Protein AF-A0A4Y4K262-F1 (afdb_monomer)

Secondary structure (DSSP, 8-state):
----PPPPPPPS-----------------EEEEETTEEEE---SSHHHIIIIIGGGSTTTTT---EEEE----TT-TT---

pLDDT: mean 70.32, std 21.54, range [37.19, 95.69]

Mean predicted aligned error: 16.49 Å

Sequence (81 aa):
MSDRALSPRRPWWGLGGETRGEQRGTAVPGVVQANDTVGVWRADDEAALREKVLGSLPMRPWATAVITAMQSHPNDPGQTG

Solvent-accessible surface area (backbone atoms only — not comparable to full-atom values): 5775 Å² total; per-residue (Å²): 142,87,84,85,84,82,80,84,84,79,84,90,85,82,87,83,86,90,78,94,70,92,85,87,86,84,79,55,46,33,39,31,46,32,99,90,48,79,49,82,55,88,58,97,44,74,65,52,32,50,57,66,54,46,55,66,39,94,57,42,93,80,53,59,73,50,75,43,67,38,66,92,56,99,79,51,87,84,72,86,122

Nearest PDB structures (foldseek):
  2hdp-assembly1_B  TM=3.791E-01  e=6.985E+00  Homo sapiens

Radius of gyration: 20.39 Å; Cα contacts (8 Å, |Δi|>4): 69; chains: 1; bounding box: 55×28×54 Å

Structure (mmCIF, N/CA/C/O backbone):
data_AF-A0A4Y4K262-F1
#
_entry.id   AF-A0A4Y4K262-F1
#
loop_
_atom_site.group_PDB
_atom_site.id
_atom_site.type_symbol
_atom_site.label_atom_id
_atom_site.label_alt_id
_atom_site.label_comp_id
_atom_site.label_asym_id
_atom_site.label_entity_id
_atom_site.label_seq_id
_atom_site.pdbx_PDB_ins_code
_atom_site.Cartn_x
_atom_site.Cartn_y
_atom_site.Cartn_z
_atom_site.occupancy
_atom_site.B_iso_or_equiv
_atom_site.auth_seq_id
_atom_site.auth_comp_id
_atom_site.auth_asym_id
_atom_site.auth_atom_id
_atom_site.pdbx_PDB_model_num
ATOM 1 N N . MET A 1 1 ? 49.826 -0.486 -32.961 1.00 46.62 1 MET A N 1
ATOM 2 C CA . MET A 1 1 ? 48.351 -0.425 -33.061 1.00 46.62 1 MET A CA 1
ATOM 3 C C . MET A 1 1 ? 47.792 -1.535 -32.187 1.00 46.62 1 MET A C 1
ATOM 5 O O . MET A 1 1 ? 48.300 -2.636 -32.332 1.00 46.62 1 MET A O 1
ATOM 9 N N . SER A 1 2 ? 46.889 -1.183 -31.260 1.00 38.75 2 SER A N 1
ATOM 10 C CA . SER A 1 2 ? 46.072 -1.996 -30.320 1.00 38.75 2 SER A CA 1
ATOM 11 C C . SER A 1 2 ? 46.016 -1.222 -28.992 1.00 38.75 2 SER A C 1
ATOM 13 O O . SER A 1 2 ? 47.004 -1.174 -28.269 1.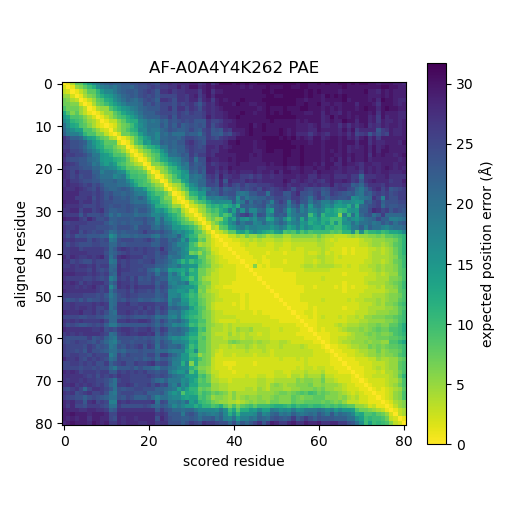00 38.75 2 SER A O 1
ATOM 15 N N . ASP A 1 3 ? 45.112 -0.257 -28.842 1.00 37.72 3 ASP A N 1
ATOM 16 C CA . ASP A 1 3 ? 43.686 -0.353 -28.457 1.00 37.72 3 ASP A CA 1
ATOM 17 C C . ASP A 1 3 ? 43.454 -0.531 -26.934 1.00 37.72 3 ASP A C 1
ATOM 19 O O . ASP A 1 3 ? 43.482 -1.617 -26.368 1.00 37.72 3 ASP A O 1
ATOM 23 N N . ARG A 1 4 ? 43.360 0.643 -26.290 1.00 42.34 4 ARG A N 1
ATOM 24 C CA . ARG A 1 4 ? 42.546 1.094 -25.143 1.00 42.34 4 ARG A CA 1
ATOM 25 C C . ARG A 1 4 ? 42.023 0.060 -24.117 1.00 42.34 4 ARG A C 1
ATOM 27 O O . ARG A 1 4 ? 40.909 -0.437 -24.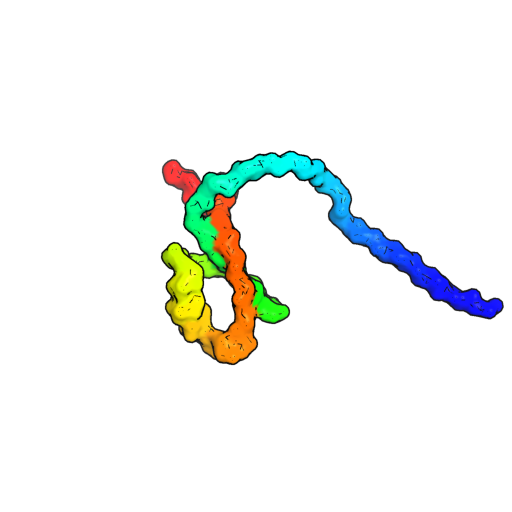221 1.00 42.34 4 ARG A O 1
ATOM 34 N N . ALA A 1 5 ? 42.729 -0.082 -22.992 1.00 46.03 5 ALA A N 1
ATOM 35 C CA . ALA A 1 5 ? 42.147 -0.612 -21.753 1.00 46.03 5 ALA A CA 1
ATOM 36 C C . ALA A 1 5 ? 41.286 0.462 -21.046 1.00 46.03 5 ALA A C 1
ATOM 38 O O . ALA A 1 5 ? 41.749 1.581 -20.811 1.00 46.03 5 ALA A O 1
ATOM 39 N N . LEU A 1 6 ? 40.029 0.142 -20.711 1.00 46.81 6 LEU A N 1
ATOM 40 C CA . LEU A 1 6 ? 39.156 0.988 -19.886 1.00 46.81 6 LEU A CA 1
ATOM 41 C C . LEU A 1 6 ? 39.608 0.965 -18.412 1.00 46.81 6 LEU A C 1
ATOM 43 O O . LEU A 1 6 ? 39.72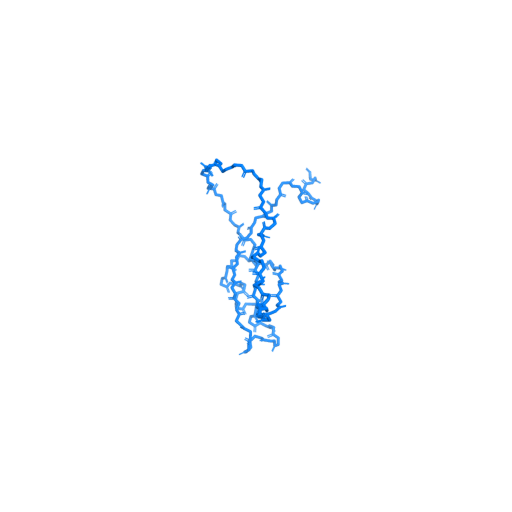6 -0.102 -17.815 1.00 46.81 6 LEU A O 1
ATOM 47 N N . SER A 1 7 ? 39.791 2.142 -17.804 1.00 52.47 7 SER A N 1
ATOM 48 C CA . SER A 1 7 ? 40.017 2.290 -16.357 1.00 52.47 7 SER A CA 1
ATOM 49 C C . SER A 1 7 ? 38.787 1.873 -15.532 1.00 52.47 7 SER A C 1
ATOM 51 O O . SER A 1 7 ? 37.666 2.247 -15.893 1.00 52.47 7 SER A O 1
ATOM 53 N N . PRO A 1 8 ? 38.960 1.193 -14.382 1.00 49.00 8 PRO A N 1
ATOM 54 C CA . PRO A 1 8 ? 37.852 0.863 -13.495 1.00 49.00 8 PRO A CA 1
ATOM 55 C C . PRO A 1 8 ? 37.342 2.112 -12.759 1.00 49.00 8 PRO A C 1
ATOM 57 O O . PRO A 1 8 ? 38.106 2.881 -12.171 1.00 49.00 8 PRO A O 1
ATOM 60 N N . ARG A 1 9 ? 36.021 2.313 -12.799 1.00 47.81 9 ARG A N 1
ATOM 61 C CA . ARG A 1 9 ? 35.303 3.381 -12.089 1.00 47.81 9 ARG A CA 1
ATOM 62 C C . ARG A 1 9 ? 35.288 3.096 -10.584 1.00 47.81 9 ARG A C 1
ATOM 64 O O . ARG A 1 9 ? 34.880 2.019 -10.162 1.00 47.81 9 ARG A O 1
ATOM 71 N N . ARG A 1 10 ? 35.716 4.070 -9.781 1.00 50.53 10 ARG A N 1
ATOM 72 C CA . ARG A 1 10 ? 35.660 4.030 -8.310 1.00 50.53 10 ARG A CA 1
ATOM 73 C C . ARG A 1 10 ? 34.225 4.308 -7.818 1.00 50.53 10 ARG A C 1
ATOM 75 O O . ARG A 1 10 ? 33.607 5.226 -8.358 1.00 50.53 10 ARG A O 1
ATOM 82 N N . PRO A 1 11 ? 33.696 3.578 -6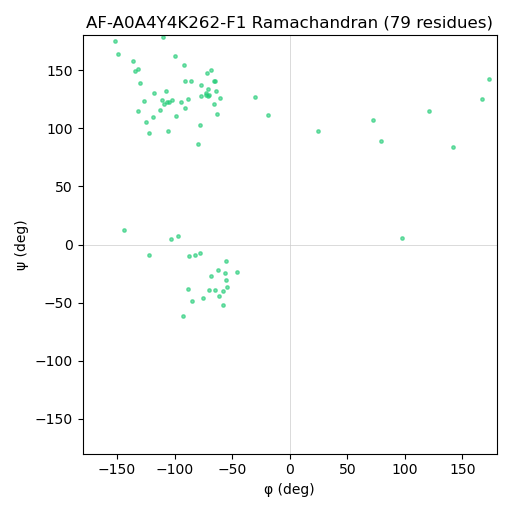.816 1.00 43.38 11 PRO A N 1
ATOM 83 C CA . PRO A 1 11 ? 32.437 3.930 -6.160 1.00 43.38 11 PRO A CA 1
ATOM 84 C C . PRO A 1 11 ? 32.606 5.176 -5.274 1.00 43.38 11 PRO A C 1
ATOM 86 O O . PRO A 1 11 ? 33.679 5.425 -4.726 1.00 43.38 11 PRO A O 1
ATOM 89 N N . TRP A 1 12 ? 31.543 5.975 -5.178 1.00 56.91 12 TRP A N 1
ATOM 90 C CA . TRP A 1 12 ? 31.548 7.355 -4.675 1.00 56.91 12 TRP A CA 1
ATOM 91 C C . TRP A 1 12 ? 31.155 7.506 -3.196 1.00 56.91 12 TRP A C 1
ATOM 93 O O . TRP A 1 12 ? 31.024 8.629 -2.720 1.00 56.91 12 TRP A O 1
ATOM 103 N N . TRP A 1 13 ? 30.993 6.414 -2.446 1.00 48.69 13 TRP A N 1
ATOM 104 C CA . TRP A 1 13 ? 30.777 6.467 -0.998 1.00 48.69 13 TRP A CA 1
ATOM 105 C C . TRP A 1 13 ? 32.049 6.038 -0.267 1.00 48.69 13 TRP A C 1
ATOM 107 O O . TRP A 1 13 ? 32.356 4.864 -0.083 1.00 48.69 13 TRP A O 1
ATOM 117 N N . GLY A 1 14 ? 32.817 7.027 0.156 1.00 38.75 14 GLY A N 1
ATOM 118 C CA . GLY A 1 14 ? 33.787 6.867 1.223 1.00 38.75 14 GLY A CA 1
ATOM 119 C C . GLY A 1 14 ? 33.574 8.026 2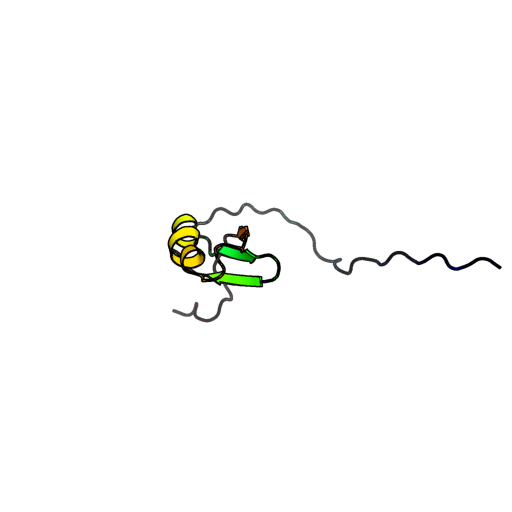.171 1.00 38.75 14 GLY A C 1
ATOM 120 O O . GLY A 1 14 ? 33.740 9.154 1.724 1.00 38.75 14 GLY A O 1
ATOM 121 N N . LEU A 1 15 ? 33.148 7.737 3.408 1.00 40.94 15 LEU A N 1
ATOM 122 C CA . LEU A 1 15 ? 33.408 8.475 4.656 1.00 40.94 15 LEU A CA 1
ATOM 123 C C . LEU A 1 15 ? 32.460 7.979 5.770 1.00 40.94 15 LEU A C 1
ATOM 125 O O . LEU A 1 15 ? 31.246 8.058 5.620 1.00 40.94 15 LEU A O 1
ATOM 129 N N . GLY A 1 16 ? 33.027 7.556 6.906 1.00 37.44 16 GLY A N 1
ATOM 130 C CA . GLY A 1 16 ? 32.344 7.563 8.211 1.00 37.44 16 GLY A CA 1
ATOM 131 C C . GLY A 1 16 ? 32.212 6.198 8.891 1.00 37.44 16 GLY A C 1
ATOM 132 O O . GLY A 1 16 ? 31.541 5.317 8.376 1.00 37.44 16 GLY A O 1
ATOM 133 N N . GLY A 1 17 ? 32.878 6.038 10.039 1.00 42.62 17 GLY A N 1
ATOM 134 C CA . GLY A 1 17 ? 33.035 4.790 10.794 1.00 42.62 17 GLY A CA 1
ATOM 135 C C . GLY A 1 17 ? 31.767 4.231 11.449 1.00 42.62 17 GLY A C 1
ATOM 136 O O . GLY A 1 17 ? 30.876 4.960 11.873 1.00 42.62 17 GLY A O 1
ATOM 137 N N . GLU A 1 18 ? 31.746 2.905 11.560 1.00 41.25 18 GLU A N 1
ATOM 138 C CA . GLU A 1 18 ? 30.686 2.108 12.168 1.00 41.25 18 GLU A CA 1
ATOM 139 C C . GLU A 1 18 ? 30.975 1.892 13.665 1.00 41.25 18 GLU A C 1
ATOM 141 O O . GLU A 1 18 ? 31.967 1.261 14.030 1.00 41.25 18 GLU A O 1
ATOM 146 N N . THR A 1 19 ? 30.104 2.394 14.545 1.00 41.47 19 THR A N 1
ATOM 147 C CA . THR A 1 19 ? 29.949 1.868 15.910 1.00 41.47 19 THR A CA 1
ATOM 148 C C . THR A 1 19 ? 28.570 1.230 16.029 1.00 41.47 19 THR A C 1
ATOM 150 O O . THR A 1 19 ? 27.528 1.868 15.892 1.00 41.47 19 THR A O 1
ATOM 153 N N . ARG A 1 20 ? 28.576 -0.086 16.245 1.00 40.88 20 ARG A N 1
ATOM 154 C CA . ARG A 1 20 ? 27.390 -0.932 16.372 1.00 40.88 20 ARG A CA 1
ATOM 155 C C . ARG A 1 20 ? 26.781 -0.760 17.765 1.00 40.88 20 ARG A C 1
ATOM 157 O O . ARG A 1 20 ? 27.296 -1.318 18.728 1.00 40.88 20 ARG A O 1
ATOM 164 N N . GLY A 1 21 ? 25.697 0.005 17.859 1.00 37.19 21 GLY A N 1
ATOM 165 C CA . GLY A 1 21 ? 24.848 0.101 19.046 1.00 37.19 21 GLY A CA 1
ATOM 166 C C . GLY A 1 21 ? 23.518 -0.624 18.835 1.00 37.19 21 GLY A C 1
ATOM 167 O O . GLY A 1 21 ? 22.805 -0.334 17.881 1.00 37.19 21 GLY A O 1
ATOM 168 N N . GLU A 1 22 ? 23.239 -1.580 19.721 1.00 58.19 22 GLU A N 1
ATOM 169 C CA . GLU A 1 22 ? 21.958 -2.246 20.008 1.00 58.19 22 GLU A CA 1
ATOM 170 C C . GLU A 1 22 ? 20.727 -1.346 19.767 1.00 58.19 22 GLU A C 1
ATOM 172 O O . GLU A 1 22 ? 20.634 -0.258 20.330 1.00 58.19 22 GLU A O 1
ATOM 177 N N . GLN A 1 23 ? 19.756 -1.819 18.976 1.00 46.75 23 GLN A N 1
ATOM 178 C CA . GLN A 1 23 ? 18.474 -1.139 18.755 1.00 46.75 23 GLN A CA 1
ATOM 179 C C . GLN A 1 23 ? 17.320 -2.092 19.089 1.00 46.75 23 GLN A C 1
ATOM 181 O O . GLN A 1 23 ? 17.018 -3.022 18.341 1.00 46.75 23 GLN A O 1
ATOM 186 N N . ARG A 1 24 ? 16.677 -1.853 20.236 1.00 48.53 24 ARG A N 1
ATOM 187 C CA . ARG A 1 24 ? 15.397 -2.447 20.646 1.00 48.53 24 ARG A CA 1
ATOM 188 C C . ARG A 1 24 ? 14.336 -1.345 20.597 1.00 48.53 24 ARG A C 1
ATOM 190 O O . ARG A 1 24 ? 14.483 -0.359 21.309 1.00 48.53 24 ARG A O 1
ATOM 197 N N . GLY A 1 25 ? 13.274 -1.506 19.804 1.00 42.75 25 GLY A N 1
ATOM 198 C CA . GLY A 1 25 ? 12.152 -0.555 19.770 1.00 42.75 25 GLY A CA 1
ATOM 199 C C . GLY A 1 25 ? 11.111 -0.840 18.680 1.00 42.75 25 GLY A C 1
ATOM 200 O O . GLY A 1 25 ? 11.451 -1.297 17.596 1.00 42.75 25 GLY A O 1
ATOM 201 N N . THR A 1 26 ? 9.843 -0.615 19.020 1.00 55.34 26 THR A N 1
ATOM 202 C CA . THR A 1 26 ? 8.602 -1.183 18.458 1.00 55.34 26 THR A CA 1
ATOM 203 C C . THR A 1 26 ? 7.975 -0.351 17.317 1.00 55.34 26 THR A C 1
ATOM 205 O O . THR A 1 26 ? 8.118 0.862 17.305 1.00 55.34 26 THR A O 1
ATOM 208 N N . ALA A 1 27 ? 7.206 -1.027 16.438 1.00 45.56 27 ALA A N 1
ATOM 209 C CA . ALA A 1 27 ? 6.251 -0.555 15.401 1.00 45.56 27 ALA A CA 1
ATOM 210 C C . ALA A 1 27 ? 6.804 0.105 14.127 1.00 45.56 27 ALA A C 1
ATOM 212 O O . ALA A 1 27 ? 7.215 1.253 14.146 1.00 45.56 27 ALA A O 1
ATOM 213 N N . VAL A 1 28 ? 6.736 -0.604 12.995 1.00 48.78 28 VAL A N 1
ATOM 214 C CA . VAL A 1 28 ? 7.576 -0.304 11.839 1.00 48.78 28 VAL A CA 1
ATOM 215 C C . VAL A 1 28 ? 6.850 0.099 10.522 1.00 48.78 28 VAL A C 1
ATOM 217 O O . VAL A 1 28 ? 6.255 -0.768 9.887 1.00 48.78 28 VAL A O 1
ATOM 220 N N . PRO A 1 29 ? 6.890 1.357 10.027 1.00 48.91 29 PRO A N 1
ATOM 221 C CA . PRO A 1 29 ? 6.353 1.722 8.696 1.00 48.91 29 PRO A CA 1
ATOM 222 C C . PRO A 1 29 ? 7.025 1.070 7.462 1.00 48.91 29 PRO A C 1
ATOM 224 O O . PRO A 1 29 ? 8.133 1.402 7.110 1.00 48.91 29 PRO A O 1
ATOM 227 N N . GLY A 1 30 ? 6.369 0.186 6.714 1.00 53.78 30 GLY A N 1
ATOM 228 C CA . GLY A 1 30 ? 6.969 -0.468 5.534 1.00 53.78 30 GLY A CA 1
ATOM 229 C C . GLY A 1 30 ? 7.314 0.451 4.338 1.00 53.78 30 GLY A C 1
ATOM 230 O O . GLY A 1 30 ? 6.396 1.006 3.740 1.00 53.78 30 GLY A O 1
ATOM 231 N N . VAL A 1 31 ? 8.576 0.526 3.887 1.00 55.84 31 VAL A N 1
ATOM 232 C CA . VAL A 1 31 ? 8.916 0.836 2.483 1.00 55.84 31 VAL A CA 1
ATOM 233 C C . VAL A 1 31 ? 8.508 -0.357 1.648 1.00 55.84 31 VAL A C 1
ATOM 235 O O . VAL A 1 31 ? 8.932 -1.471 1.947 1.00 55.84 31 VAL A O 1
ATOM 238 N N . VAL A 1 32 ? 7.750 -0.130 0.580 1.00 55.66 32 VAL A N 1
ATOM 239 C CA . VAL A 1 32 ? 7.573 -1.155 -0.445 1.00 55.66 32 VAL A CA 1
ATOM 240 C C . VAL A 1 32 ? 8.372 -0.826 -1.679 1.00 55.66 32 VAL A C 1
ATOM 242 O O . VAL A 1 32 ? 8.166 0.223 -2.285 1.00 55.66 32 VAL A O 1
ATOM 245 N N . GLN A 1 33 ? 9.251 -1.751 -2.055 1.00 53.38 33 GLN A N 1
ATOM 246 C CA . GLN A 1 33 ? 9.877 -1.764 -3.367 1.00 53.38 33 GLN A CA 1
ATOM 247 C C . GLN A 1 33 ? 9.125 -2.764 -4.250 1.00 53.38 33 GLN A C 1
ATOM 249 O O . GLN A 1 33 ? 9.168 -3.972 -4.005 1.00 53.38 33 GLN A O 1
ATOM 254 N N . ALA A 1 34 ? 8.407 -2.245 -5.244 1.00 58.34 34 ALA A N 1
ATOM 255 C CA . ALA A 1 34 ? 8.011 -3.002 -6.425 1.00 58.34 34 ALA A CA 1
ATOM 256 C C . ALA A 1 34 ? 8.969 -2.646 -7.566 1.00 58.34 34 ALA A C 1
ATOM 258 O O . ALA A 1 34 ? 9.679 -1.651 -7.470 1.00 58.34 34 ALA A O 1
ATOM 259 N N . ASN A 1 35 ? 9.016 -3.479 -8.606 1.00 64.56 35 ASN A N 1
ATOM 260 C CA . ASN A 1 35 ? 10.127 -3.601 -9.562 1.00 64.56 35 ASN A CA 1
ATOM 261 C C . ASN A 1 35 ? 10.710 -2.277 -10.111 1.00 64.56 35 ASN A C 1
ATOM 263 O O . ASN A 1 35 ? 11.888 -2.273 -10.439 1.00 64.56 35 ASN A O 1
ATOM 267 N N . ASP A 1 36 ? 9.948 -1.173 -10.115 1.00 72.75 36 ASP A N 1
ATOM 268 C CA . ASP A 1 36 ? 10.423 0.185 -10.432 1.00 72.75 36 ASP A CA 1
ATOM 269 C C . ASP A 1 36 ? 9.748 1.304 -9.600 1.00 72.75 36 ASP A C 1
ATOM 271 O O . ASP A 1 36 ? 9.845 2.487 -9.934 1.00 72.75 36 ASP A O 1
ATOM 275 N N . THR A 1 37 ? 9.024 0.967 -8.526 1.00 77.50 37 THR A N 1
ATOM 276 C CA . THR A 1 37 ? 8.280 1.943 -7.712 1.00 77.50 37 THR A CA 1
ATOM 277 C C . THR A 1 37 ? 8.581 1.793 -6.228 1.00 77.50 37 THR A C 1
ATOM 279 O O . THR A 1 37 ? 8.676 0.688 -5.691 1.00 77.50 37 THR A O 1
ATOM 282 N N . VAL A 1 38 ? 8.720 2.940 -5.558 1.00 88.19 38 VAL A N 1
ATOM 283 C CA . VAL A 1 38 ? 8.869 3.026 -4.106 1.00 88.19 38 VAL A CA 1
ATOM 284 C C . VAL A 1 38 ? 7.698 3.804 -3.520 1.00 88.19 38 VAL A C 1
ATOM 286 O O . VAL A 1 38 ? 7.349 4.879 -4.009 1.00 88.19 38 VAL A O 1
ATOM 289 N N . GLY A 1 39 ? 7.073 3.241 -2.489 1.00 88.69 39 GLY A N 1
ATOM 290 C CA . GLY A 1 39 ? 5.951 3.850 -1.779 1.00 88.69 39 GLY A CA 1
ATOM 291 C C . GLY A 1 39 ? 6.120 3.755 -0.266 1.00 88.69 39 GLY A C 1
ATOM 292 O O . GLY A 1 39 ? 6.715 2.801 0.238 1.00 88.69 39 GLY A O 1
ATOM 293 N N . VAL A 1 40 ? 5.578 4.747 0.445 1.00 91.75 40 VAL A N 1
ATOM 294 C CA . VAL A 1 40 ? 5.461 4.754 1.909 1.00 91.75 40 VAL A CA 1
ATOM 295 C C . VAL A 1 40 ? 3.985 4.637 2.265 1.00 91.75 40 VAL A C 1
ATOM 297 O O . VAL A 1 40 ? 3.167 5.444 1.818 1.00 91.75 40 VAL A O 1
ATOM 300 N N . TRP A 1 41 ? 3.645 3.635 3.071 1.00 92.19 41 TRP A N 1
ATOM 301 C CA . TRP A 1 41 ? 2.270 3.341 3.471 1.00 92.19 41 TRP A CA 1
ATOM 302 C C . TRP A 1 41 ? 2.166 3.128 4.981 1.00 92.19 41 TRP A C 1
ATOM 304 O O . TRP A 1 41 ? 3.112 2.680 5.627 1.00 92.19 41 TRP A O 1
ATOM 314 N N . ARG A 1 42 ? 0.994 3.437 5.547 1.00 93.06 42 ARG A N 1
ATOM 315 C CA . ARG A 1 42 ? 0.668 3.193 6.959 1.00 93.06 42 ARG A CA 1
ATOM 316 C C . ARG A 1 42 ? -0.323 2.031 7.061 1.00 93.06 42 ARG A C 1
ATOM 318 O O . ARG A 1 42 ? -1.347 2.044 6.384 1.00 93.06 42 ARG A O 1
ATOM 325 N N . ALA A 1 43 ? -0.039 1.082 7.945 1.00 94.12 43 ALA A N 1
ATOM 326 C CA . ALA A 1 43 ? -0.947 0.024 8.378 1.00 94.12 43 ALA A CA 1
ATOM 327 C C . ALA A 1 43 ? -0.624 -0.351 9.833 1.00 94.12 43 ALA A C 1
ATOM 329 O O . ALA A 1 43 ? 0.453 -0.006 10.319 1.00 94.12 43 ALA A O 1
ATOM 330 N N . ASP A 1 44 ? -1.542 -1.046 10.507 1.00 93.31 44 ASP A N 1
ATOM 331 C CA . ASP A 1 44 ? -1.342 -1.502 11.892 1.00 93.31 44 ASP A CA 1
ATOM 332 C C . ASP A 1 44 ? -0.203 -2.527 11.990 1.00 93.31 44 ASP A C 1
ATOM 334 O O . ASP A 1 44 ? 0.615 -2.488 12.908 1.00 93.31 44 ASP A O 1
ATOM 338 N N . ASP A 1 45 ? -0.128 -3.420 11.003 1.00 92.69 45 ASP A N 1
ATOM 339 C CA . ASP A 1 45 ? 0.905 -4.434 10.872 1.00 92.69 45 ASP A CA 1
ATOM 340 C C . ASP A 1 45 ? 1.138 -4.814 9.400 1.00 92.69 45 ASP A C 1
ATOM 342 O O . ASP A 1 45 ? 0.471 -4.357 8.464 1.00 92.69 45 ASP A O 1
ATOM 346 N N . GLU A 1 46 ? 2.139 -5.662 9.196 1.00 93.44 46 GLU A N 1
ATOM 347 C CA . GLU A 1 46 ? 2.600 -6.094 7.887 1.00 93.44 4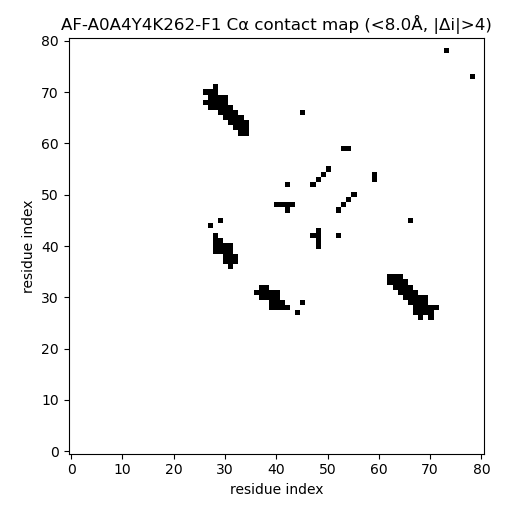6 GLU A CA 1
ATOM 348 C C . GLU A 1 46 ? 1.583 -6.997 7.138 1.00 93.44 46 GLU A C 1
ATOM 350 O O . GLU A 1 46 ? 1.556 -7.006 5.898 1.00 93.44 46 GLU A O 1
ATOM 355 N N . ALA A 1 47 ? 0.719 -7.728 7.853 1.00 94.69 47 ALA A N 1
ATOM 356 C CA . ALA A 1 47 ? -0.343 -8.535 7.249 1.00 94.69 47 ALA A CA 1
ATOM 357 C C . ALA A 1 47 ? -1.489 -7.637 6.764 1.00 94.69 47 ALA A C 1
ATOM 359 O O . ALA A 1 47 ? -1.899 -7.718 5.603 1.00 94.69 47 ALA A O 1
ATOM 360 N N . ALA A 1 48 ? -1.920 -6.692 7.603 1.00 94.75 48 ALA A N 1
ATOM 361 C CA . ALA A 1 48 ? -2.896 -5.671 7.250 1.00 94.75 48 ALA A CA 1
ATOM 362 C C . ALA A 1 48 ? -2.428 -4.833 6.049 1.00 94.75 48 ALA A C 1
ATOM 364 O O . ALA A 1 48 ? -3.229 -4.552 5.152 1.00 94.75 48 ALA A O 1
ATOM 365 N N . LEU A 1 49 ? -1.132 -4.496 5.981 1.00 95.69 49 LEU A N 1
ATOM 366 C CA . LEU A 1 49 ? -0.544 -3.836 4.815 1.00 95.69 49 LEU A CA 1
ATOM 367 C C . LEU A 1 49 ? -0.739 -4.683 3.551 1.00 95.69 49 LEU A C 1
ATOM 369 O O . LEU A 1 49 ? -1.259 -4.183 2.554 1.00 95.69 49 LEU A O 1
ATOM 373 N N . ARG A 1 50 ? -0.365 -5.968 3.581 1.00 93.12 50 ARG A N 1
ATOM 374 C CA . ARG A 1 50 ? -0.473 -6.857 2.412 1.00 93.12 50 ARG A CA 1
ATOM 375 C C . ARG A 1 50 ? -1.902 -7.046 1.930 1.00 93.12 50 ARG A C 1
ATOM 377 O O . ARG A 1 50 ? -2.124 -7.033 0.721 1.00 93.12 50 ARG A O 1
ATOM 384 N N . GLU A 1 51 ? -2.838 -7.255 2.844 1.00 94.44 51 GLU A N 1
ATOM 385 C CA . GLU A 1 51 ? -4.203 -7.652 2.500 1.00 94.44 51 GLU A CA 1
ATOM 386 C C . GLU A 1 51 ? -5.089 -6.455 2.173 1.00 94.44 51 GLU A C 1
ATOM 388 O O . GLU A 1 51 ? -5.759 -6.441 1.143 1.00 94.44 51 GLU A O 1
ATOM 393 N N . LYS A 1 52 ? -5.083 -5.429 3.028 1.00 95.12 52 LYS A N 1
ATOM 394 C CA . LYS A 1 52 ? -6.035 -4.316 2.925 1.00 95.12 52 LYS A CA 1
ATOM 395 C C . LYS A 1 52 ? -5.515 -3.205 2.023 1.00 95.12 52 LYS A C 1
ATOM 397 O O . LYS A 1 52 ? -6.279 -2.612 1.262 1.00 95.12 52 LYS A O 1
ATOM 402 N N . VAL A 1 53 ? -4.212 -2.930 2.092 1.00 94.19 53 VAL A N 1
ATOM 403 C CA . VAL A 1 53 ? -3.602 -1.828 1.339 1.00 94.19 53 VAL A CA 1
ATOM 404 C C . VAL A 1 53 ? -3.074 -2.331 0.004 1.00 94.19 53 VAL A C 1
ATOM 406 O O . VAL A 1 53 ? -3.573 -1.919 -1.032 1.00 94.19 53 VAL A O 1
ATOM 409 N N . LEU A 1 54 ? -2.120 -3.266 -0.006 1.00 92.94 54 LEU A N 1
ATOM 410 C CA . LEU A 1 54 ? -1.545 -3.742 -1.270 1.00 92.94 54 LEU A CA 1
ATOM 411 C C . LEU A 1 54 ? -2.548 -4.577 -2.050 1.00 92.94 54 LEU A C 1
ATOM 413 O O . LEU A 1 54 ? -2.626 -4.451 -3.267 1.00 92.94 54 LEU A O 1
ATOM 417 N N . GLY A 1 55 ? -3.322 -5.404 -1.347 1.00 93.25 55 GLY A N 1
ATOM 418 C CA . GLY A 1 55 ? -4.375 -6.243 -1.911 1.00 93.25 55 GLY A CA 1
ATOM 419 C C . GLY A 1 55 ? -5.421 -5.472 -2.715 1.00 93.25 55 GLY A C 1
ATOM 420 O O . GLY A 1 55 ? -5.948 -6.012 -3.683 1.00 93.25 55 GLY A O 1
ATOM 421 N N . SER A 1 56 ? -5.685 -4.211 -2.359 1.00 93.44 56 SER A N 1
ATOM 422 C CA . SER A 1 56 ? -6.675 -3.370 -3.040 1.00 93.44 56 SER A CA 1
ATOM 423 C C . SER A 1 56 ? -6.119 -2.595 -4.238 1.00 93.44 56 SER A C 1
ATOM 425 O O . SER A 1 56 ? -6.892 -2.018 -5.004 1.00 93.44 56 SER A O 1
ATOM 427 N N . LEU A 1 57 ? -4.797 -2.583 -4.446 1.00 92.06 57 LEU A N 1
ATOM 428 C CA . LEU A 1 57 ? -4.200 -1.863 -5.566 1.00 92.06 57 LEU A CA 1
ATOM 429 C C . LEU A 1 57 ? -4.509 -2.577 -6.897 1.00 92.06 57 LEU A C 1
ATOM 431 O O . LEU A 1 57 ? -4.248 -3.776 -7.013 1.00 92.06 57 LEU A O 1
ATOM 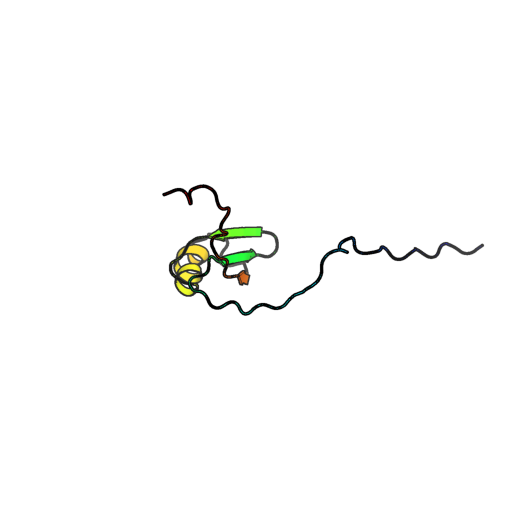435 N N . PRO A 1 58 ? -4.933 -1.859 -7.958 1.00 90.31 58 PRO A N 1
ATOM 436 C CA . PRO A 1 58 ? -5.172 -2.453 -9.282 1.00 90.31 58 PRO A CA 1
ATOM 437 C C . PRO A 1 58 ? -3.954 -3.184 -9.867 1.00 90.31 58 PRO A C 1
ATOM 439 O O . PRO A 1 58 ? -4.086 -4.085 -10.691 1.00 90.31 58 PRO A O 1
ATOM 442 N N . MET A 1 59 ? -2.755 -2.798 -9.427 1.00 89.06 59 MET A N 1
ATOM 443 C CA . MET A 1 59 ? -1.487 -3.394 -9.845 1.00 89.06 59 MET A CA 1
ATOM 444 C C . MET A 1 59 ? -1.096 -4.678 -9.110 1.00 89.06 59 MET A C 1
ATOM 446 O O . MET A 1 59 ? -0.132 -5.347 -9.487 1.00 89.06 59 MET A O 1
ATOM 450 N N . ARG A 1 60 ? -1.822 -5.044 -8.051 1.00 88.19 60 ARG A N 1
ATOM 451 C CA . ARG A 1 60 ? -1.450 -6.156 -7.178 1.00 88.19 60 ARG A CA 1
ATOM 452 C C . ARG A 1 60 ? -1.213 -7.499 -7.886 1.00 88.19 60 ARG A C 1
ATOM 454 O O . ARG A 1 60 ? -0.291 -8.186 -7.449 1.00 88.19 60 ARG A O 1
ATOM 461 N N . PRO A 1 61 ? -1.953 -7.883 -8.950 1.00 91.06 61 PRO A N 1
ATOM 462 C CA . PRO A 1 61 ? -1.755 -9.178 -9.608 1.00 91.06 61 PRO A CA 1
ATOM 463 C C . PRO A 1 61 ? -0.373 -9.377 -10.247 1.00 91.06 61 PRO A C 1
ATOM 465 O O . PRO A 1 61 ? 0.032 -10.513 -10.467 1.00 91.06 61 PRO A O 1
ATOM 468 N N . TRP A 1 62 ? 0.343 -8.294 -10.557 1.00 86.62 62 TRP A N 1
ATOM 469 C CA . TRP A 1 62 ? 1.626 -8.332 -11.269 1.00 86.62 62 TRP A CA 1
ATOM 470 C C . TRP A 1 62 ? 2.778 -7.681 -10.491 1.00 86.62 62 TRP A C 1
ATOM 472 O O . TRP A 1 62 ? 3.938 -7.820 -10.876 1.00 86.62 62 TRP A O 1
ATOM 482 N N . ALA A 1 63 ? 2.485 -7.004 -9.379 1.00 85.56 63 ALA A N 1
ATOM 483 C CA . ALA A 1 63 ? 3.488 -6.396 -8.517 1.00 85.56 63 ALA A CA 1
ATOM 484 C C . ALA A 1 63 ? 3.990 -7.377 -7.442 1.00 85.56 63 ALA A C 1
ATOM 486 O O . ALA A 1 63 ? 3.217 -7.897 -6.628 1.00 85.56 63 ALA A O 1
ATOM 487 N N . THR A 1 64 ? 5.311 -7.567 -7.391 1.00 86.69 64 THR A N 1
ATOM 488 C CA . THR A 1 64 ? 5.998 -8.145 -6.226 1.00 86.69 64 THR A CA 1
ATOM 489 C C . THR A 1 64 ? 6.414 -7.010 -5.298 1.00 86.69 64 THR A C 1
ATOM 491 O O . THR A 1 64 ? 6.806 -5.952 -5.774 1.00 86.69 64 THR A O 1
ATOM 494 N N . ALA A 1 65 ? 6.297 -7.209 -3.986 1.00 87.19 65 ALA A N 1
ATOM 495 C CA . ALA A 1 65 ? 6.566 -6.189 -2.980 1.00 87.19 65 ALA A CA 1
ATOM 496 C C . ALA A 1 65 ? 7.562 -6.719 -1.945 1.00 87.19 65 ALA A C 1
ATOM 498 O O . ALA A 1 65 ? 7.295 -7.733 -1.298 1.00 87.19 65 ALA A O 1
ATOM 499 N N . VAL A 1 66 ? 8.676 -6.012 -1.761 1.00 91.38 66 VAL A N 1
ATOM 500 C CA . VAL A 1 66 ? 9.547 -6.166 -0.586 1.00 91.38 66 VAL A CA 1
ATOM 501 C C . VAL A 1 66 ? 9.128 -5.121 0.435 1.00 91.38 66 VAL A C 1
ATOM 503 O O . VAL A 1 66 ? 9.129 -3.947 0.091 1.00 91.38 66 VAL A O 1
ATOM 506 N N . ILE A 1 67 ? 8.754 -5.537 1.648 1.00 92.31 67 ILE A N 1
ATOM 507 C CA . ILE A 1 67 ? 8.292 -4.643 2.720 1.00 92.31 67 ILE A CA 1
ATOM 508 C C . ILE A 1 67 ? 9.413 -4.440 3.744 1.00 92.31 67 ILE A C 1
ATOM 510 O O . ILE A 1 67 ? 9.897 -5.406 4.328 1.00 92.31 67 ILE A O 1
ATOM 514 N N . THR A 1 68 ? 9.778 -3.181 3.989 1.00 92.75 68 THR A N 1
ATOM 515 C CA . THR A 1 68 ? 10.783 -2.781 4.983 1.00 92.75 68 THR A CA 1
ATOM 516 C C . THR A 1 68 ? 10.192 -1.825 5.994 1.00 92.75 68 THR A C 1
ATOM 518 O O . THR A 1 68 ? 10.145 -0.621 5.788 1.00 92.75 68 THR A O 1
ATOM 521 N N . ALA A 1 69 ? 9.769 -2.375 7.111 1.00 92.75 69 ALA A N 1
ATOM 522 C CA . ALA A 1 69 ? 9.727 -1.722 8.401 1.00 92.75 69 ALA A CA 1
ATOM 523 C C . ALA A 1 69 ? 10.610 -0.442 8.597 1.00 92.75 69 ALA A C 1
ATOM 525 O O . ALA A 1 69 ? 11.830 -0.544 8.680 1.00 92.75 69 ALA A O 1
ATOM 526 N N . MET A 1 70 ? 10.022 0.747 8.744 1.00 90.19 70 MET A N 1
ATOM 527 C CA . MET A 1 70 ? 10.664 2.046 9.040 1.00 90.19 70 MET A CA 1
ATOM 528 C C . MET A 1 70 ? 10.310 2.474 10.459 1.00 90.19 70 MET A C 1
ATOM 530 O O . MET A 1 70 ? 9.586 1.783 11.135 1.00 90.19 70 MET A O 1
ATOM 534 N N . GLN A 1 71 ? 10.799 3.596 10.950 1.00 88.31 71 GLN A N 1
ATOM 535 C CA . GLN A 1 71 ? 10.372 4.197 12.214 1.00 88.31 71 GLN A CA 1
ATOM 536 C C . GLN A 1 71 ? 10.203 5.689 11.959 1.00 88.31 71 GLN A C 1
ATOM 538 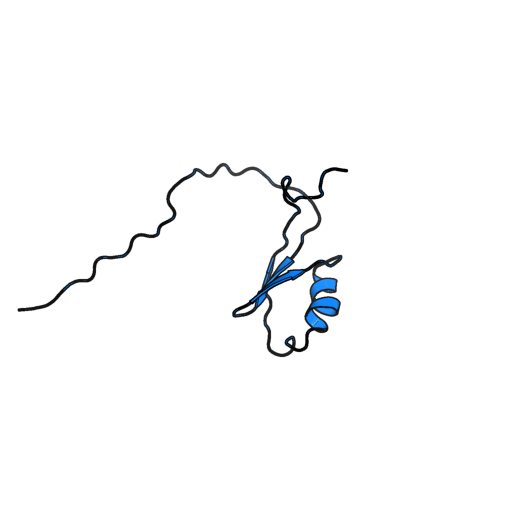O O . GLN A 1 71 ? 10.797 6.202 11.007 1.00 88.31 71 GLN A O 1
ATOM 543 N N . SER A 1 72 ? 9.415 6.389 12.778 1.00 87.38 72 SER A N 1
ATOM 544 C CA . SER A 1 72 ? 9.460 7.853 12.721 1.00 87.38 72 SER A CA 1
ATOM 545 C C . SER A 1 72 ? 10.852 8.310 13.147 1.00 87.38 72 SER A C 1
ATOM 547 O O . SER A 1 72 ? 11.412 7.821 14.131 1.00 87.38 72 SER A O 1
ATOM 549 N N . HIS A 1 73 ? 11.435 9.210 12.367 1.00 85.94 73 HIS A N 1
ATOM 550 C CA . HIS A 1 73 ? 12.731 9.786 12.661 1.00 85.94 73 HIS A CA 1
ATOM 551 C C . HIS A 1 73 ? 12.541 10.994 13.592 1.00 85.94 73 HIS A C 1
ATOM 553 O O . HIS A 1 73 ? 11.647 11.791 13.332 1.00 85.94 73 HIS A O 1
ATOM 559 N N . PRO A 1 74 ? 13.397 11.239 14.603 1.00 88.75 74 PRO A N 1
ATOM 560 C CA . PRO A 1 74 ? 13.256 12.367 15.546 1.00 88.75 74 PRO A CA 1
ATOM 561 C C . PRO A 1 74 ? 13.172 13.776 14.929 1.00 88.75 74 PRO A C 1
ATOM 563 O O . PRO A 1 74 ? 12.799 14.728 15.604 1.00 88.75 74 PRO A O 1
ATOM 566 N N . ASN A 1 75 ? 13.513 13.911 13.645 1.00 89.00 75 ASN A N 1
ATOM 567 C CA . ASN A 1 75 ? 13.445 15.170 12.897 1.00 89.00 75 ASN A CA 1
ATOM 568 C C . ASN A 1 75 ? 12.241 15.261 11.939 1.00 89.00 75 ASN A C 1
ATOM 570 O O . ASN A 1 75 ? 12.163 16.221 11.173 1.00 89.00 75 ASN A O 1
ATOM 574 N N . ASP A 1 76 ? 11.327 14.285 11.929 1.00 86.50 76 ASP A N 1
ATOM 575 C CA . ASP A 1 76 ? 10.103 14.367 11.128 1.00 86.50 76 ASP A CA 1
ATOM 576 C C . ASP A 1 76 ? 9.265 15.584 11.572 1.00 86.50 76 ASP A C 1
ATOM 578 O O . ASP A 1 76 ? 8.969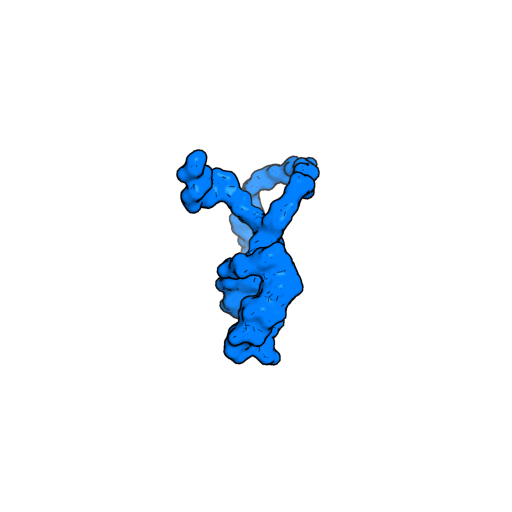 15.723 12.767 1.00 86.50 76 ASP A O 1
ATOM 582 N N . PRO A 1 77 ? 8.876 16.484 10.649 1.00 81.38 77 PRO A N 1
ATOM 583 C CA . PRO A 1 77 ? 8.088 17.662 10.986 1.00 81.38 77 PRO A CA 1
ATOM 584 C C . PRO A 1 77 ? 6.698 17.263 11.498 1.00 81.38 77 PRO A C 1
ATOM 586 O O . PRO A 1 77 ? 6.065 16.349 10.973 1.00 81.38 77 PRO A O 1
ATOM 589 N N . GLY A 1 78 ? 6.213 17.972 12.520 1.00 73.62 78 GLY A N 1
ATOM 590 C CA . GLY A 1 78 ? 4.947 17.655 13.196 1.00 73.62 78 GLY A CA 1
ATOM 591 C C . GLY A 1 78 ? 5.095 16.848 14.491 1.00 73.62 78 GLY A C 1
ATOM 592 O O . GLY A 1 78 ? 4.088 16.489 15.088 1.00 73.62 78 GLY A O 1
ATOM 593 N N . GLN A 1 79 ? 6.327 16.606 14.954 1.00 64.62 79 GLN A N 1
ATOM 594 C CA . GLN A 1 79 ? 6.602 16.041 16.285 1.00 64.62 79 GLN A CA 1
ATOM 595 C C . GLN A 1 79 ? 6.482 17.045 17.438 1.00 64.62 79 GLN A C 1
ATOM 597 O O . GLN A 1 79 ? 6.559 16.650 18.598 1.00 64.62 79 GLN A O 1
ATOM 602 N N . THR A 1 80 ? 6.299 18.336 17.149 1.00 58.62 80 THR A N 1
ATOM 603 C CA . THR A 1 80 ? 6.040 19.348 18.180 1.00 58.62 80 THR A CA 1
ATOM 604 C C . THR A 1 80 ? 4.569 19.285 18.589 1.00 58.62 80 THR A C 1
ATOM 606 O O . THR A 1 80 ? 3.729 19.977 18.014 1.00 58.62 80 THR A O 1
ATOM 609 N N . GLY A 1 81 ? 4.277 18.403 19.544 1.00 52.22 81 GLY A N 1
ATOM 610 C CA . GLY A 1 81 ? 3.108 18.469 20.422 1.00 52.22 81 GLY A CA 1
ATOM 611 C C . GLY A 1 81 ? 3.517 18.991 21.788 1.00 52.22 81 GLY A C 1
ATOM 612 O O . GLY A 1 81 ? 4.606 18.585 22.252 1.00 52.22 81 GLY A O 1
#

Foldseek 3Di:
DDDDDDDDDDDDDDDDDDDDDDDDDDDFFWFWDWPDDTDTDDDRDPVCCVCVPLVPDPCNVPTDIDIDGHDDDPPPPPPPD